Protein AF-A0A3M1E3F5-F1 (afdb_monomer_lite)

Radius of gyration: 21.01 Å; chains: 1; bounding box: 38×41×72 Å

Secondary structure (DSSP, 8-state):
------HHHHHHHHHHHHHHHHHHHHHHH--PPP------S-TT-SEEEEEEEEEEEETTEEEEEEEEEEEEEETTTTEEEEEEEEEEE--SSGGG-EEEEEEEEEEETT-

pLDDT: mean 78.37, std 15.84, range [35.66, 94.56]

Foldseek 3Di:
DDPPDDPVVVVVVVVVVVVVVVVVVVVVVDPDQDPDDPDPADVQFPDKDAFDWDFDDDPNHTQKIKTFRMWTAHPVQQKIKTAFIWMWGDDPDNVPIDIDTDRMDMDHPPD

Structure (mmCIF, N/CA/C/O backbone):
data_AF-A0A3M1E3F5-F1
#
_entry.id   AF-A0A3M1E3F5-F1
#
loop_
_atom_site.group_PDB
_atom_site.id
_atom_site.type_symbol
_atom_site.label_atom_i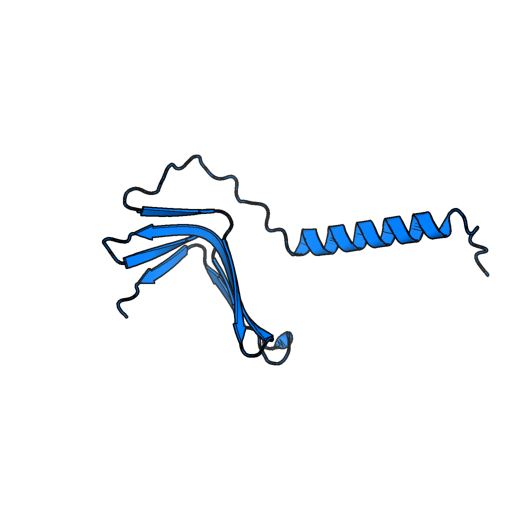d
_atom_site.label_alt_id
_atom_site.label_comp_id
_atom_site.label_asym_id
_atom_site.label_entity_id
_atom_site.label_seq_id
_atom_site.pdbx_PDB_ins_code
_atom_site.Cartn_x
_atom_site.Cartn_y
_atom_site.Cartn_z
_atom_site.occupancy
_atom_site.B_iso_or_equiv
_atom_site.auth_seq_id
_atom_site.auth_comp_id
_atom_site.auth_asym_id
_atom_site.auth_atom_id
_atom_site.pdbx_PDB_model_num
ATOM 1 N N . MET A 1 1 ? -1.934 10.187 47.730 1.00 35.66 1 MET A N 1
ATOM 2 C CA . MET A 1 1 ? -1.228 11.315 47.082 1.00 35.66 1 MET A CA 1
ATOM 3 C C . MET A 1 1 ? -2.085 11.811 45.927 1.00 35.66 1 MET A C 1
ATOM 5 O O . MET A 1 1 ? -2.114 11.163 44.893 1.00 35.66 1 MET A O 1
ATOM 9 N N . ASN A 1 2 ? -2.832 12.902 46.123 1.00 42.75 2 ASN A N 1
ATOM 10 C CA . ASN A 1 2 ? -3.627 13.525 45.060 1.00 42.75 2 ASN A CA 1
ATOM 11 C C . ASN A 1 2 ? -2.752 14.559 44.350 1.00 42.75 2 ASN A C 1
ATOM 13 O O . ASN A 1 2 ? -2.343 15.545 44.961 1.00 42.75 2 ASN A O 1
ATOM 17 N N . VAL A 1 3 ? -2.436 14.324 43.077 1.00 55.09 3 VAL A N 1
ATOM 18 C CA . VAL A 1 3 ? -1.688 15.286 42.264 1.00 55.09 3 VAL A CA 1
ATOM 19 C C . VAL A 1 3 ? -2.651 16.406 41.873 1.00 55.09 3 VAL A C 1
ATOM 21 O O . VAL A 1 3 ? -3.485 16.244 40.987 1.00 55.09 3 VAL A O 1
ATOM 24 N N . ALA A 1 4 ? -2.568 17.539 42.569 1.00 57.59 4 ALA A N 1
ATOM 25 C CA . ALA A 1 4 ? -3.302 18.750 42.224 1.00 57.59 4 ALA A CA 1
ATOM 26 C C . ALA A 1 4 ? -2.733 19.333 40.918 1.00 57.59 4 ALA A C 1
ATOM 28 O O . ALA A 1 4 ? -1.775 20.107 40.921 1.00 57.59 4 ALA A O 1
ATOM 29 N N . PHE A 1 5 ? -3.300 18.921 39.782 1.00 54.38 5 PHE A N 1
ATOM 30 C CA . PHE A 1 5 ? -2.900 19.408 38.468 1.00 54.38 5 PHE A CA 1
ATOM 31 C C . PHE A 1 5 ? -3.520 20.784 38.201 1.00 54.38 5 PHE A C 1
ATOM 33 O O . PHE A 1 5 ? -4.733 20.929 38.074 1.00 54.38 5 PHE A O 1
ATOM 40 N N . LYS A 1 6 ? -2.679 21.821 38.132 1.00 64.50 6 LYS A N 1
ATOM 41 C CA . LYS A 1 6 ? -3.089 23.200 37.825 1.00 64.50 6 LYS A CA 1
ATOM 42 C C . LYS A 1 6 ? -3.777 23.228 36.443 1.00 64.50 6 LYS A C 1
ATOM 44 O O . LYS A 1 6 ? -3.158 22.775 35.476 1.00 64.50 6 LYS A O 1
ATOM 49 N N . PRO A 1 7 ? -4.981 23.821 36.295 1.00 58.84 7 PRO A N 1
ATOM 50 C CA . PRO A 1 7 ? -5.810 23.717 35.081 1.00 58.84 7 PRO A CA 1
ATOM 51 C C . PRO A 1 7 ? -5.154 24.297 33.817 1.00 58.84 7 PRO A C 1
ATOM 53 O O . PRO A 1 7 ? -5.527 23.963 32.699 1.00 58.84 7 PRO A O 1
ATOM 56 N N . ARG A 1 8 ? -4.137 25.152 33.986 1.00 64.69 8 ARG A N 1
ATOM 57 C CA . ARG A 1 8 ? -3.347 25.710 32.880 1.00 64.69 8 ARG A CA 1
ATOM 58 C C . ARG A 1 8 ? -2.350 24.721 32.266 1.00 64.69 8 ARG A C 1
ATOM 60 O O . ARG A 1 8 ? -2.029 24.856 31.096 1.00 64.69 8 ARG A O 1
ATOM 67 N N . HIS A 1 9 ? -1.856 23.750 33.036 1.00 68.12 9 HIS A N 1
ATOM 68 C CA . HIS A 1 9 ? -0.848 22.789 32.567 1.00 68.12 9 HIS A CA 1
ATOM 69 C C . HIS A 1 9 ? -1.460 21.434 32.190 1.00 68.12 9 HIS A C 1
ATOM 71 O O . HIS A 1 9 ? -0.861 20.698 31.413 1.00 68.12 9 HIS A O 1
ATOM 77 N N . SER A 1 10 ? -2.656 21.105 32.691 1.00 73.19 10 SER A N 1
ATOM 78 C CA . SER A 1 10 ? -3.364 19.870 32.323 1.00 73.19 10 SER A CA 1
ATOM 79 C C . SER A 1 10 ? -3.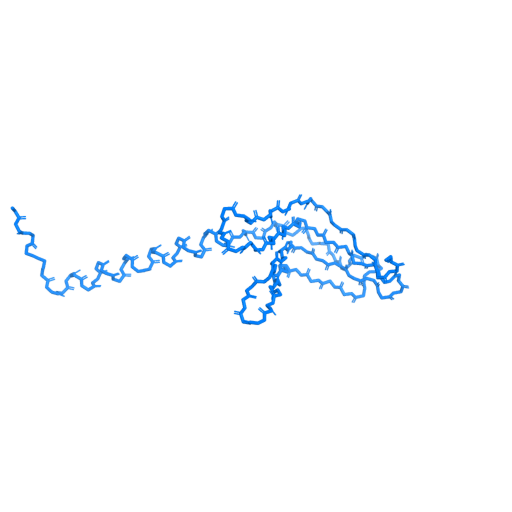765 19.858 30.848 1.00 73.19 10 SER A C 1
ATOM 81 O O . SER A 1 10 ? -3.593 18.843 30.183 1.00 73.19 10 SER A O 1
ATOM 83 N N . LEU A 1 11 ? -4.225 20.996 30.316 1.00 79.56 11 LEU A N 1
ATOM 84 C CA . LEU A 1 11 ? -4.555 21.141 28.893 1.00 79.56 11 LEU A CA 1
ATOM 85 C C . LEU A 1 11 ? -3.340 20.910 27.990 1.00 79.56 11 LEU A C 1
ATOM 87 O O . LEU A 1 11 ? -3.448 20.210 26.989 1.00 79.56 11 LEU A O 1
ATOM 91 N N . LEU A 1 12 ? -2.175 21.445 28.368 1.00 84.31 12 LEU A N 1
ATOM 92 C CA . LEU A 1 12 ? -0.935 21.244 27.616 1.00 84.31 12 LEU A CA 1
ATOM 93 C C . LEU A 1 12 ? -0.510 19.775 27.605 1.00 84.31 12 LEU A C 1
ATOM 95 O O . LEU A 1 12 ? -0.107 19.268 26.565 1.00 84.31 12 LEU A O 1
ATOM 99 N N . ILE A 1 13 ? -0.646 19.069 28.728 1.00 85.44 13 ILE A N 1
ATOM 100 C CA . ILE A 1 13 ? -0.286 17.647 28.797 1.00 85.44 13 ILE A CA 1
ATOM 101 C C . ILE A 1 13 ? -1.236 16.786 27.977 1.00 85.44 13 ILE A C 1
ATOM 103 O O . ILE A 1 13 ? -0.777 15.896 27.267 1.00 85.44 13 ILE A O 1
ATOM 107 N N . ILE A 1 14 ? -2.538 17.070 28.022 1.00 86.38 14 ILE A N 1
ATOM 108 C CA . ILE A 1 14 ? -3.515 16.380 27.174 1.00 86.38 14 ILE A CA 1
ATOM 109 C C . ILE A 1 14 ? -3.185 16.623 25.698 1.00 86.38 14 ILE A C 1
ATOM 111 O O . ILE A 1 14 ? -3.155 15.674 24.921 1.00 86.38 14 ILE A O 1
ATOM 115 N N . LEU A 1 15 ? -2.867 17.861 25.315 1.00 90.00 15 LEU A N 1
ATOM 116 C CA . LEU A 1 15 ? -2.516 18.200 23.937 1.00 90.00 15 LEU A CA 1
ATOM 117 C C . LEU A 1 15 ? -1.235 17.492 23.473 1.00 90.00 15 LEU A C 1
ATOM 119 O O . LEU A 1 15 ? -1.203 16.958 22.366 1.00 90.00 15 LEU A O 1
ATOM 123 N N . VAL A 1 16 ? -0.213 17.414 24.329 1.00 92.38 16 VAL A N 1
ATOM 124 C CA . VAL A 1 16 ? 1.021 16.662 24.048 1.00 92.38 16 VAL A CA 1
ATOM 125 C C . VAL A 1 16 ? 0.739 15.165 23.920 1.00 92.38 16 VAL A C 1
ATOM 127 O O . VAL A 1 16 ? 1.230 14.542 22.984 1.00 92.38 16 VAL A O 1
ATOM 130 N N . LEU A 1 17 ? -0.080 14.582 24.801 1.00 90.25 17 LEU A N 1
ATOM 131 C CA . LEU A 1 17 ? -0.456 13.166 24.724 1.00 90.25 17 LEU A CA 1
ATOM 132 C C . LEU A 1 17 ? -1.249 12.849 23.450 1.00 90.25 17 LEU A C 1
ATOM 134 O O . LEU A 1 17 ? -0.994 11.830 22.813 1.00 90.25 17 LEU A O 1
ATOM 138 N N . VAL A 1 18 ? -2.168 13.731 23.049 1.00 89.75 18 VAL A N 1
ATOM 139 C CA . VAL A 1 18 ? -2.934 13.595 21.801 1.00 89.75 18 VAL A CA 1
ATOM 140 C C . VAL A 1 18 ? -2.013 13.703 20.586 1.00 89.75 18 VAL A C 1
ATOM 142 O O . VAL A 1 18 ? -2.085 12.855 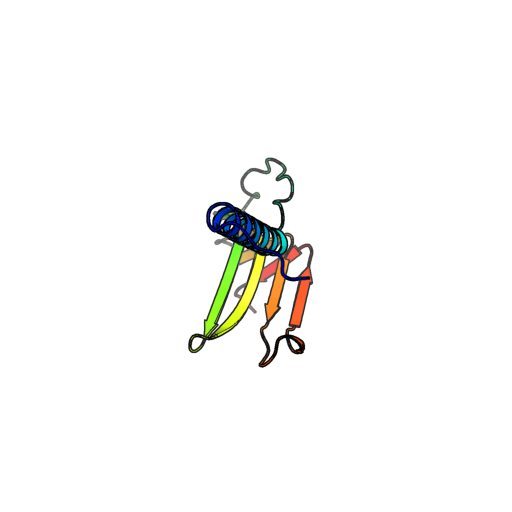19.697 1.00 89.75 18 VAL A O 1
ATOM 145 N N . ALA A 1 19 ? -1.106 14.683 20.563 1.00 89.81 19 ALA A N 1
ATOM 146 C CA . ALA A 1 19 ? -0.128 14.840 19.488 1.00 89.81 19 ALA A CA 1
ATOM 147 C C . ALA A 1 19 ? 0.802 13.619 19.375 1.00 89.81 19 ALA A C 1
ATOM 149 O O . ALA A 1 19 ? 1.046 13.131 18.273 1.00 89.81 19 ALA A O 1
ATOM 150 N N . LEU A 1 20 ? 1.267 13.083 20.508 1.00 88.88 20 LEU A N 1
ATOM 151 C CA . LEU A 1 20 ? 2.110 11.888 20.547 1.00 88.88 20 LEU A CA 1
ATOM 152 C C . LEU A 1 20 ? 1.341 10.639 20.089 1.00 88.88 20 LEU A C 1
ATOM 154 O O . LEU A 1 20 ? 1.875 9.820 19.343 1.00 88.88 20 LEU A O 1
ATOM 158 N N . GLY A 1 21 ? 0.073 10.511 20.492 1.00 85.19 21 GLY A N 1
ATOM 159 C CA . GLY A 1 21 ? -0.815 9.438 20.048 1.00 85.19 21 GLY A CA 1
ATOM 160 C C . GLY A 1 21 ? -1.038 9.463 18.536 1.00 85.19 21 GLY A C 1
ATOM 161 O O . GLY A 1 21 ? -0.873 8.437 17.877 1.00 85.19 21 GLY A O 1
ATOM 162 N N . LEU A 1 22 ? -1.325 10.642 17.975 1.00 82.50 22 LEU A N 1
ATOM 163 C CA . LEU A 1 22 ? -1.441 10.860 16.530 1.00 82.50 22 LEU A CA 1
ATOM 164 C C . LEU A 1 22 ? -0.134 10.531 15.801 1.00 82.50 22 LEU A C 1
ATOM 166 O O . LEU A 1 22 ? -0.166 9.801 14.814 1.00 82.50 22 LEU A O 1
ATOM 170 N N . ALA A 1 23 ? 1.012 10.994 16.307 1.00 79.81 23 ALA A N 1
ATOM 171 C CA . ALA A 1 23 ? 2.318 10.693 15.722 1.00 79.81 23 ALA A CA 1
ATOM 172 C C . ALA A 1 23 ? 2.624 9.184 15.722 1.00 79.81 23 ALA A C 1
ATOM 174 O O . ALA A 1 23 ? 3.109 8.659 14.722 1.00 79.81 23 ALA A O 1
ATOM 175 N N . CYS A 1 24 ? 2.283 8.463 16.794 1.00 74.56 24 CYS A N 1
ATOM 176 C CA . CYS A 1 24 ? 2.411 7.004 16.858 1.00 74.56 24 CYS A CA 1
ATOM 177 C C . CYS A 1 24 ? 1.474 6.281 15.878 1.00 74.56 24 CYS A C 1
ATOM 179 O O . CYS A 1 24 ? 1.882 5.301 15.251 1.00 74.56 24 CYS A O 1
ATOM 181 N N . LEU A 1 25 ? 0.231 6.748 15.731 1.00 70.81 25 LEU A N 1
ATOM 182 C CA . LEU A 1 25 ? -0.737 6.180 14.787 1.00 70.81 25 LEU A CA 1
ATOM 183 C C . LEU A 1 25 ? -0.292 6.379 13.336 1.00 70.81 25 LEU A C 1
ATOM 185 O O . LEU A 1 25 ? -0.292 5.423 12.561 1.00 70.81 25 LEU A O 1
ATOM 189 N N . VAL A 1 26 ? 0.140 7.594 12.994 1.00 65.81 26 VAL A N 1
ATOM 190 C CA . VAL A 1 26 ? 0.686 7.909 11.671 1.00 65.81 26 VAL A CA 1
ATOM 191 C C . VAL A 1 26 ? 1.968 7.113 11.442 1.00 65.81 26 VAL A C 1
ATOM 193 O O . VAL A 1 26 ? 2.082 6.461 10.414 1.00 65.81 26 VAL A O 1
ATOM 196 N N . GLY A 1 27 ? 2.879 7.055 12.416 1.00 57.50 27 GLY A N 1
ATOM 197 C CA . GLY A 1 27 ? 4.148 6.329 12.313 1.00 57.50 27 GLY A CA 1
ATOM 198 C C . GLY A 1 27 ? 4.009 4.811 12.152 1.00 57.50 27 GLY A C 1
ATOM 199 O O . GLY A 1 27 ? 4.807 4.206 11.444 1.00 57.50 27 GLY A O 1
ATOM 200 N N . LYS A 1 28 ? 2.981 4.176 12.737 1.00 61.84 28 LYS A N 1
ATOM 201 C CA . LYS A 1 28 ? 2.695 2.747 12.489 1.00 61.84 28 LYS A CA 1
ATOM 202 C C . LYS A 1 28 ? 2.112 2.483 11.096 1.00 61.84 28 LYS A C 1
ATOM 204 O O . LYS A 1 28 ? 2.221 1.356 10.619 1.00 61.84 28 LYS A O 1
ATOM 209 N N . GLY A 1 29 ? 1.472 3.478 10.478 1.00 53.31 29 GLY A N 1
ATOM 210 C CA . GLY A 1 29 ? 0.916 3.395 9.123 1.00 53.31 29 GLY A CA 1
ATOM 211 C C . GLY A 1 29 ? 1.855 3.910 8.027 1.00 53.31 29 GLY A C 1
ATOM 212 O O . GLY A 1 29 ? 1.694 3.538 6.867 1.00 53.31 29 GLY A O 1
ATOM 213 N N . TYR A 1 30 ? 2.840 4.735 8.387 1.00 43.81 30 TYR A N 1
ATOM 214 C CA . TYR A 1 30 ? 3.835 5.288 7.478 1.00 43.81 30 TYR A CA 1
ATOM 215 C C . TYR A 1 30 ? 4.919 4.247 7.207 1.00 43.81 30 TYR A C 1
ATOM 217 O O . TYR A 1 30 ? 5.889 4.102 7.949 1.00 43.81 30 TYR A O 1
ATOM 225 N N . HIS A 1 31 ? 4.777 3.526 6.100 1.00 53.81 31 HIS A N 1
ATOM 226 C CA . HIS A 1 31 ? 5.954 2.974 5.450 1.00 53.81 31 HIS A CA 1
ATOM 227 C C . HIS A 1 31 ? 6.679 4.141 4.780 1.00 53.81 31 HIS A C 1
ATOM 229 O O . HIS A 1 31 ? 6.145 4.749 3.856 1.00 53.81 31 HIS A O 1
ATOM 235 N N . ALA A 1 32 ? 7.867 4.483 5.286 1.00 44.97 32 ALA A N 1
ATOM 236 C CA . ALA A 1 32 ? 8.748 5.424 4.609 1.00 44.97 32 ALA A CA 1
ATOM 237 C C . ALA A 1 32 ? 8.903 4.978 3.143 1.00 44.97 32 ALA A C 1
ATOM 239 O O . ALA A 1 32 ? 9.132 3.782 2.917 1.00 44.97 32 ALA A O 1
ATOM 240 N N . PRO A 1 33 ? 8.757 5.891 2.166 1.00 50.34 33 PRO A N 1
ATOM 241 C CA . PRO A 1 33 ? 9.055 5.577 0.781 1.00 50.34 33 PRO A CA 1
ATOM 242 C C . PRO A 1 33 ? 10.467 4.982 0.724 1.00 50.34 33 PRO A C 1
ATOM 244 O O . PRO A 1 33 ? 11.383 5.563 1.323 1.00 50.34 33 PRO A O 1
ATOM 247 N N . PRO A 1 34 ? 10.681 3.835 0.060 1.00 47.16 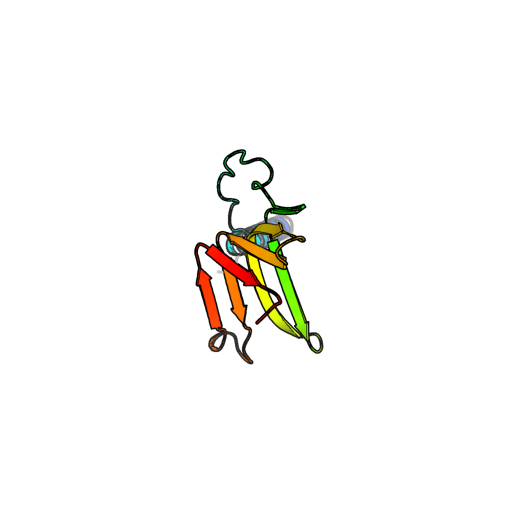34 PRO A N 1
ATOM 248 C CA . PRO A 1 34 ? 12.030 3.460 -0.335 1.00 47.16 34 PRO A CA 1
ATOM 249 C C . PRO A 1 34 ? 12.613 4.645 -1.095 1.00 47.16 34 PRO A C 1
ATOM 251 O O . PRO A 1 34 ? 11.884 5.298 -1.838 1.00 47.16 34 PRO A O 1
ATOM 254 N N . ALA A 1 35 ? 13.895 4.941 -0.898 1.00 45.91 35 ALA A N 1
ATOM 255 C CA . ALA A 1 35 ? 14.583 5.912 -1.734 1.00 45.91 35 ALA A CA 1
ATOM 256 C C . ALA A 1 35 ? 14.388 5.485 -3.193 1.00 45.91 35 ALA A C 1
ATOM 258 O O . ALA A 1 35 ? 14.966 4.485 -3.617 1.00 45.91 35 ALA A O 1
ATOM 259 N N . THR A 1 36 ? 13.509 6.178 -3.914 1.00 49.72 36 THR A N 1
ATOM 260 C CA . THR A 1 36 ? 13.233 5.929 -5.321 1.00 49.72 36 THR A CA 1
ATOM 261 C C . THR A 1 36 ? 14.550 6.186 -6.045 1.00 49.72 36 THR A C 1
ATOM 263 O O . THR A 1 36 ? 15.040 7.317 -6.000 1.00 49.72 36 THR A O 1
ATOM 266 N N . PRO A 1 37 ? 15.188 5.186 -6.678 1.00 48.94 37 PRO A N 1
ATOM 267 C CA . PRO A 1 37 ? 16.130 5.514 -7.731 1.00 48.94 37 PRO A CA 1
ATOM 268 C C . PRO A 1 37 ? 15.323 6.320 -8.750 1.00 48.94 37 PRO A C 1
ATOM 270 O O . PRO A 1 37 ? 14.191 5.933 -9.037 1.00 48.94 37 PRO A O 1
ATOM 273 N N . ASP A 1 38 ? 15.863 7.426 -9.262 1.00 49.44 38 ASP A N 1
ATOM 274 C CA . ASP A 1 38 ? 15.318 8.158 -10.411 1.00 49.44 38 ASP A CA 1
ATOM 275 C C . ASP A 1 38 ? 15.249 7.216 -11.630 1.00 49.44 38 ASP A C 1
ATOM 277 O O . ASP A 1 38 ? 16.065 7.249 -12.549 1.00 49.44 38 ASP A O 1
ATOM 281 N N . ALA A 1 39 ? 14.295 6.296 -11.617 1.00 51.31 39 ALA A N 1
ATOM 282 C CA . ALA A 1 39 ? 13.936 5.448 -12.720 1.00 51.31 39 ALA A CA 1
ATOM 283 C C . ALA A 1 39 ? 12.752 6.156 -13.359 1.00 51.31 39 ALA A C 1
ATOM 285 O O . ALA A 1 39 ? 11.620 6.104 -12.860 1.00 51.31 39 ALA A O 1
ATOM 286 N N . GLY A 1 40 ? 13.042 6.864 -14.453 1.00 54.47 40 GLY A N 1
ATOM 287 C CA . GLY A 1 40 ? 12.025 7.340 -15.383 1.00 54.47 40 GLY A CA 1
ATOM 288 C C . GLY A 1 40 ? 11.028 6.227 -15.745 1.00 54.47 40 GLY A C 1
ATOM 289 O O . GLY A 1 40 ? 11.265 5.063 -15.410 1.00 54.47 40 GLY A O 1
ATOM 290 N N . PRO A 1 41 ? 9.904 6.573 -16.399 1.00 55.12 41 PRO A N 1
ATOM 291 C CA . PRO A 1 41 ? 8.818 5.633 -16.673 1.00 55.12 41 PRO A CA 1
ATOM 292 C C . PRO A 1 41 ? 9.383 4.306 -17.176 1.00 55.12 41 PRO A C 1
ATOM 294 O O . PRO A 1 41 ? 10.223 4.281 -18.083 1.00 55.12 41 PRO A O 1
ATOM 297 N N . GLU A 1 42 ? 8.991 3.218 -16.511 1.00 60.62 42 GLU A N 1
ATOM 298 C CA . GLU A 1 42 ? 9.457 1.877 -16.851 1.00 60.62 42 GLU A CA 1
ATOM 299 C C . GLU A 1 42 ? 9.224 1.666 -18.350 1.00 60.62 42 GLU A C 1
ATOM 301 O O . GLU A 1 42 ? 8.148 1.977 -18.860 1.00 60.62 42 GLU A O 1
ATOM 306 N N . LYS A 1 43 ? 10.251 1.227 -19.091 1.00 61.34 43 LYS A N 1
ATOM 307 C CA . LYS A 1 43 ? 10.152 1.089 -20.552 1.00 61.34 43 LYS A CA 1
ATOM 308 C C . LYS A 1 43 ? 8.951 0.198 -20.896 1.00 61.34 43 LYS A C 1
ATOM 310 O O . LYS A 1 43 ? 8.983 -0.990 -20.594 1.00 61.34 43 LYS A O 1
ATOM 315 N N . GLY A 1 44 ? 7.938 0.776 -21.544 1.00 64.00 44 GLY A N 1
ATOM 316 C CA . GLY A 1 44 ? 6.701 0.084 -21.928 1.00 64.00 44 GLY A CA 1
ATOM 317 C C . GLY A 1 44 ? 5.517 0.261 -20.969 1.00 64.00 44 GLY A C 1
ATOM 318 O O . GLY A 1 44 ? 4.473 -0.323 -21.217 1.00 64.00 44 GLY A O 1
ATOM 319 N N . ALA A 1 4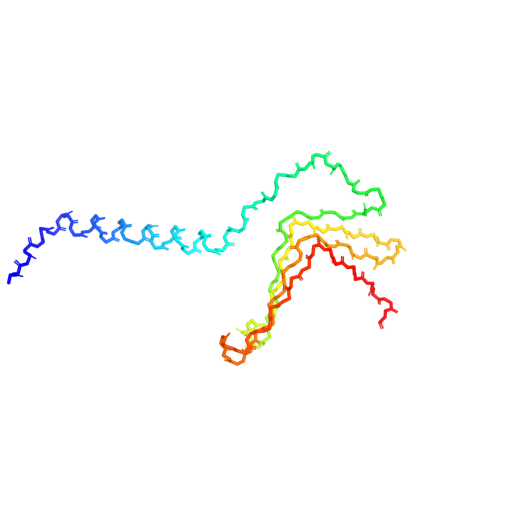5 ? 5.642 1.054 -19.902 1.00 73.31 45 ALA A N 1
ATOM 320 C CA . ALA A 1 45 ? 4.512 1.416 -19.051 1.00 73.31 45 ALA A CA 1
ATOM 321 C C . ALA A 1 45 ? 3.818 2.683 -19.571 1.00 73.31 45 ALA A C 1
ATOM 323 O O . ALA A 1 45 ? 4.453 3.726 -19.735 1.00 73.31 45 ALA A O 1
ATOM 324 N N . ASP A 1 46 ? 2.504 2.608 -19.769 1.00 82.88 46 ASP A N 1
ATOM 325 C CA . ASP A 1 46 ? 1.666 3.768 -20.093 1.00 82.88 46 ASP A CA 1
ATOM 326 C C . ASP A 1 46 ? 1.319 4.576 -18.838 1.00 82.88 46 ASP A C 1
ATOM 328 O O . ASP A 1 46 ? 1.120 5.790 -18.892 1.00 82.88 46 ASP A O 1
ATOM 332 N N . VAL A 1 47 ? 1.242 3.898 -17.690 1.00 84.31 47 VAL A N 1
ATOM 333 C CA . VAL A 1 47 ? 0.887 4.496 -16.403 1.00 84.31 47 VAL A CA 1
ATOM 334 C C . VAL A 1 47 ? 1.862 4.012 -15.336 1.00 84.31 47 VAL A C 1
ATOM 336 O O . VAL A 1 47 ? 2.115 2.817 -15.216 1.00 84.31 47 VAL A O 1
ATOM 339 N N . THR A 1 48 ? 2.399 4.937 -14.540 1.00 85.31 48 THR A N 1
ATOM 340 C CA . THR A 1 48 ? 3.211 4.638 -13.350 1.00 85.31 48 THR A CA 1
ATOM 341 C C . THR A 1 48 ? 2.644 5.410 -12.162 1.00 85.31 48 THR A C 1
ATOM 343 O O . THR A 1 48 ? 2.384 6.608 -12.279 1.00 85.31 48 THR A O 1
ATOM 346 N N . LEU A 1 49 ? 2.426 4.730 -11.038 1.00 86.62 49 LEU A N 1
ATOM 347 C CA . LEU A 1 49 ? 2.022 5.329 -9.768 1.00 86.62 49 LEU A CA 1
ATOM 348 C C . LEU A 1 49 ? 3.040 4.968 -8.691 1.00 86.62 49 LEU A C 1
ATOM 350 O O . LEU A 1 49 ? 3.429 3.809 -8.565 1.00 86.62 49 LEU A O 1
ATOM 354 N N . ASP A 1 50 ? 3.382 5.947 -7.865 1.00 87.44 50 ASP A N 1
ATOM 355 C CA . ASP A 1 50 ? 4.154 5.744 -6.645 1.00 87.44 50 ASP A CA 1
ATOM 356 C C . ASP A 1 50 ? 3.228 5.840 -5.420 1.00 87.44 50 ASP A C 1
ATOM 358 O O . ASP A 1 50 ? 2.218 6.548 -5.436 1.00 87.44 50 ASP A O 1
ATOM 362 N N . ASN A 1 51 ? 3.592 5.138 -4.346 1.00 85.75 51 ASN A N 1
ATOM 363 C CA . ASN A 1 51 ? 2.901 5.126 -3.055 1.00 85.75 51 ASN A CA 1
ATOM 364 C C . ASN A 1 51 ? 1.403 4.768 -3.159 1.00 85.75 51 ASN A C 1
ATOM 366 O O . ASN A 1 51 ? 0.516 5.543 -2.796 1.00 85.75 51 ASN A O 1
ATOM 370 N N . ILE A 1 52 ? 1.129 3.571 -3.680 1.00 89.75 52 ILE A N 1
ATOM 371 C CA . ILE A 1 52 ? -0.226 3.061 -3.896 1.00 89.75 52 ILE A CA 1
ATOM 372 C C . ILE A 1 52 ? -0.801 2.581 -2.563 1.00 89.75 52 ILE A C 1
ATOM 374 O O . ILE A 1 52 ? -0.225 1.709 -1.911 1.00 89.75 52 ILE A O 1
ATOM 378 N N . ASP A 1 53 ? -1.976 3.097 -2.203 1.00 92.56 53 ASP A N 1
ATOM 379 C CA . ASP A 1 53 ? -2.784 2.618 -1.084 1.00 92.56 53 ASP A CA 1
ATOM 380 C C . ASP A 1 53 ? -4.252 2.577 -1.503 1.00 92.56 53 ASP A C 1
ATOM 382 O O . ASP A 1 53 ? -4.877 3.609 -1.754 1.00 92.56 53 ASP A O 1
ATOM 386 N N . TYR A 1 54 ? -4.793 1.371 -1.626 1.00 90.69 54 TYR A N 1
ATOM 387 C CA . TYR A 1 54 ? -6.157 1.160 -2.079 1.00 90.69 54 TYR A CA 1
ATOM 388 C C . TYR A 1 54 ? -6.882 0.208 -1.140 1.00 90.69 54 TYR A C 1
ATOM 390 O O . TYR A 1 54 ? -6.402 -0.888 -0.856 1.00 90.69 54 TYR A O 1
ATOM 398 N N . THR A 1 55 ? -8.050 0.628 -0.660 1.00 93.50 55 THR A N 1
ATOM 399 C CA . THR A 1 55 ? -8.914 -0.187 0.197 1.00 93.50 55 THR A CA 1
ATOM 400 C C . THR A 1 55 ? -10.241 -0.418 -0.502 1.00 93.50 55 THR A C 1
ATOM 402 O O . THR A 1 55 ? -10.994 0.526 -0.738 1.00 93.50 55 THR A O 1
ATOM 405 N N . GLU A 1 56 ? -10.542 -1.679 -0.784 1.00 91.75 56 GLU A N 1
ATOM 406 C CA . GLU A 1 56 ? -11.858 -2.085 -1.259 1.00 91.75 56 GLU A CA 1
ATOM 407 C C . GLU A 1 56 ? -12.813 -2.164 -0.071 1.00 91.75 56 GLU A C 1
ATOM 409 O O . GLU A 1 56 ? -12.518 -2.803 0.944 1.00 91.75 56 GLU A O 1
ATOM 414 N N . THR A 1 57 ? -13.979 -1.541 -0.210 1.00 91.12 57 THR A N 1
ATOM 415 C CA . THR A 1 57 ? -15.026 -1.536 0.817 1.00 91.12 57 THR A CA 1
ATOM 416 C C . THR A 1 57 ? -16.287 -2.178 0.255 1.00 91.12 57 THR A C 1
ATOM 418 O O . THR A 1 57 ? -16.752 -1.793 -0.814 1.00 91.12 57 THR A O 1
ATOM 421 N N . ARG A 1 58 ? -16.869 -3.133 0.985 1.00 89.75 58 ARG A N 1
ATOM 422 C CA . ARG A 1 58 ? -18.157 -3.765 0.657 1.00 89.75 58 ARG A CA 1
ATOM 423 C C . ARG A 1 58 ? -19.100 -3.610 1.836 1.00 89.75 58 ARG A C 1
ATOM 425 O O . ARG A 1 58 ? -18.692 -3.808 2.976 1.00 89.75 58 ARG A O 1
ATOM 432 N N . ASP A 1 59 ? -20.334 -3.192 1.571 1.00 89.00 59 ASP A N 1
ATOM 433 C CA . ASP A 1 59 ? -21.354 -2.954 2.604 1.00 89.00 59 ASP A CA 1
ATOM 434 C C . ASP A 1 59 ? -20.868 -2.036 3.746 1.00 89.00 59 ASP A C 1
ATOM 436 O O . ASP A 1 59 ? -21.176 -2.232 4.922 1.00 89.00 59 ASP A O 1
ATOM 440 N N . GLY A 1 60 ? -20.040 -1.040 3.404 1.00 87.44 60 GLY A N 1
ATOM 441 C CA . GLY A 1 60 ? -19.448 -0.100 4.362 1.00 87.44 60 GLY A CA 1
ATOM 442 C C . GLY A 1 60 ? -18.330 -0.679 5.240 1.00 87.44 60 GLY A C 1
ATOM 443 O O . GLY A 1 60 ? -17.857 0.015 6.139 1.00 87.44 60 GLY A O 1
ATOM 444 N N . ARG A 1 61 ? -17.888 -1.921 4.999 1.00 87.12 61 ARG A N 1
ATOM 445 C CA . ARG A 1 61 ? -16.783 -2.573 5.719 1.00 87.12 61 ARG A CA 1
ATOM 446 C C . ARG A 1 61 ? -15.580 -2.797 4.799 1.00 87.12 61 ARG A C 1
ATOM 448 O O . ARG A 1 61 ? -15.767 -3.182 3.643 1.00 87.12 61 ARG A O 1
ATOM 455 N N . PRO A 1 62 ? -14.346 -2.570 5.282 1.00 87.62 62 PRO A N 1
ATOM 456 C CA . PRO A 1 62 ? -13.157 -2.828 4.482 1.00 87.62 62 PRO A CA 1
ATOM 457 C C . PRO A 1 62 ? -13.045 -4.334 4.221 1.00 87.62 62 PRO A C 1
ATOM 459 O O . PRO A 1 62 ? -13.096 -5.134 5.152 1.00 87.62 62 PRO A O 1
ATOM 462 N N . TYR A 1 63 ? -12.918 -4.714 2.953 1.00 91.56 63 TYR A N 1
ATOM 463 C CA . TYR A 1 63 ? -12.839 -6.109 2.516 1.00 91.56 63 TYR A CA 1
ATOM 464 C C . TYR A 1 63 ? -11.382 -6.531 2.292 1.00 91.56 63 TYR A C 1
ATOM 466 O O . TYR A 1 63 ? -10.940 -7.571 2.781 1.00 91.56 63 TYR A O 1
ATOM 474 N N . TRP A 1 64 ? -10.596 -5.679 1.633 1.00 94.56 64 TRP A N 1
ATOM 475 C CA . TRP A 1 64 ? -9.144 -5.822 1.563 1.00 94.56 64 TRP A CA 1
ATOM 476 C C . TRP A 1 64 ? -8.461 -4.473 1.357 1.00 94.56 64 TRP A C 1
ATOM 478 O O . TRP A 1 64 ? -9.073 -3.516 0.883 1.00 94.56 64 TRP A O 1
ATOM 488 N N . ARG A 1 65 ? -7.176 -4.406 1.703 1.00 93.44 65 ARG A N 1
ATOM 489 C CA . ARG A 1 65 ? -6.305 -3.256 1.448 1.00 93.44 65 ARG A CA 1
ATOM 490 C C . ARG A 1 65 ? -5.032 -3.704 0.747 1.00 93.44 65 ARG A C 1
ATOM 492 O O . ARG A 1 65 ? -4.362 -4.617 1.224 1.00 93.44 65 ARG A O 1
ATOM 499 N N . LEU A 1 66 ? -4.706 -3.052 -0.360 1.00 93.06 66 LEU A N 1
ATOM 500 C CA . LEU A 1 66 ? -3.479 -3.217 -1.131 1.00 93.06 66 LEU A CA 1
ATOM 501 C C . LEU A 1 66 ? -2.602 -1.988 -0.919 1.00 93.06 66 LEU A C 1
ATOM 503 O O . LEU A 1 66 ? -3.039 -0.862 -1.142 1.00 93.06 66 LEU A O 1
ATOM 507 N N . GLN A 1 67 ? -1.355 -2.223 -0.538 1.00 93.50 67 GLN A N 1
ATOM 508 C CA . GLN A 1 67 ? -0.314 -1.211 -0.491 1.00 93.50 67 GLN A CA 1
ATOM 509 C C . GLN A 1 67 ? 0.855 -1.648 -1.371 1.00 93.50 67 GLN A C 1
ATOM 511 O O . GLN A 1 67 ? 1.267 -2.808 -1.314 1.00 93.50 67 GLN A O 1
ATOM 516 N N . ALA A 1 68 ? 1.404 -0.731 -2.157 1.00 92.06 68 ALA A N 1
ATOM 517 C CA . ALA A 1 68 ? 2.606 -0.966 -2.951 1.00 92.06 68 ALA A CA 1
ATOM 518 C C . ALA A 1 68 ? 3.450 0.309 -3.001 1.00 92.06 68 ALA A C 1
ATOM 520 O O . ALA A 1 68 ? 2.914 1.418 -3.009 1.00 92.06 68 ALA A O 1
ATOM 521 N N . ALA A 1 69 ? 4.772 0.160 -3.032 1.00 87.31 69 ALA A N 1
ATOM 522 C CA . ALA A 1 69 ? 5.663 1.312 -3.156 1.00 87.31 69 ALA A CA 1
ATOM 523 C C . ALA A 1 69 ? 5.546 1.952 -4.543 1.00 87.31 69 ALA A C 1
ATOM 525 O O . ALA A 1 69 ? 5.576 3.175 -4.656 1.00 87.31 69 ALA A O 1
ATOM 526 N N . ARG A 1 70 ? 5.366 1.121 -5.571 1.00 84.62 70 ARG A N 1
ATOM 527 C CA . ARG A 1 70 ? 5.240 1.532 -6.966 1.00 84.62 70 ARG A CA 1
ATOM 528 C C . ARG A 1 70 ? 4.379 0.541 -7.736 1.00 84.62 70 ARG A C 1
ATOM 530 O O . ARG A 1 70 ? 4.310 -0.639 -7.382 1.00 84.62 70 ARG A O 1
ATOM 537 N N . GLY A 1 71 ? 3.733 1.018 -8.788 1.00 90.12 71 GLY A N 1
ATOM 538 C CA . GLY A 1 71 ? 3.035 0.185 -9.750 1.00 90.12 71 GLY A CA 1
ATOM 539 C C . GLY A 1 71 ? 3.106 0.758 -11.152 1.00 90.12 71 GLY A C 1
ATOM 540 O O . GLY A 1 71 ? 2.960 1.964 -11.340 1.00 90.12 71 GLY A O 1
ATOM 541 N N . SER A 1 72 ? 3.290 -0.116 -12.131 1.00 89.94 72 SER A N 1
ATOM 542 C CA . SER A 1 72 ? 3.273 0.209 -13.550 1.00 89.94 72 SER A CA 1
ATOM 543 C C . SER A 1 72 ? 2.190 -0.596 -14.261 1.00 89.94 72 SER A C 1
ATOM 545 O O . SER A 1 72 ? 1.925 -1.752 -13.923 1.00 89.94 72 SER A O 1
ATOM 547 N N . HIS A 1 73 ? 1.520 0.030 -15.224 1.00 88.62 73 HIS A N 1
ATOM 548 C CA . HIS A 1 73 ? 0.525 -0.618 -16.068 1.00 88.62 73 HIS A CA 1
ATOM 549 C C . HIS A 1 73 ? 0.841 -0.355 -17.537 1.00 88.62 73 HIS A C 1
ATOM 551 O O . HIS A 1 73 ? 1.019 0.793 -17.950 1.00 88.62 73 HIS A O 1
ATOM 557 N N . ASP A 1 74 ? 0.898 -1.437 -18.302 1.00 88.12 74 ASP A N 1
ATOM 558 C CA . ASP A 1 74 ? 1.044 -1.445 -19.752 1.00 88.12 74 ASP A CA 1
ATOM 559 C C . ASP A 1 74 ? -0.324 -1.768 -20.368 1.00 88.12 74 ASP A C 1
ATOM 561 O O . ASP A 1 74 ? -0.869 -2.861 -20.173 1.00 88.12 74 ASP A O 1
ATOM 565 N N . LEU A 1 75 ? -0.891 -0.804 -21.095 1.00 85.19 75 LEU A N 1
ATOM 566 C CA . LEU A 1 75 ? -2.193 -0.924 -21.752 1.00 85.19 75 LEU A CA 1
ATOM 567 C C . LEU A 1 75 ? -2.135 -1.860 -22.964 1.00 85.19 75 LEU A C 1
ATOM 569 O O . LEU A 1 75 ? -3.149 -2.473 -23.302 1.00 85.19 75 LEU A O 1
ATOM 573 N N . SER A 1 76 ? -0.974 -1.980 -23.613 1.00 83.69 76 SER A N 1
ATOM 574 C CA . SER A 1 76 ? -0.786 -2.829 -24.793 1.00 83.69 76 SER A CA 1
ATOM 575 C C . SER A 1 76 ? -0.799 -4.316 -24.435 1.00 83.69 76 SER A C 1
ATOM 577 O O . SER A 1 76 ? -1.397 -5.120 -25.153 1.00 83.69 76 SER A O 1
ATOM 579 N N . THR A 1 77 ? -0.195 -4.680 -23.299 1.00 83.50 77 THR A N 1
ATOM 580 C CA . THR A 1 77 ? -0.162 -6.065 -22.802 1.00 83.50 77 THR A CA 1
ATOM 581 C C . THR A 1 77 ? -1.220 -6.350 -21.736 1.00 83.50 77 THR A C 1
ATOM 583 O O . THR A 1 77 ? -1.432 -7.508 -21.379 1.00 83.50 77 THR A O 1
ATOM 586 N N . GLY A 1 78 ? -1.886 -5.320 -21.203 1.00 85.31 78 GLY A N 1
ATOM 587 C CA . GLY A 1 78 ? -2.833 -5.448 -20.092 1.00 85.31 78 GLY A CA 1
ATOM 588 C C . GLY A 1 78 ? -2.179 -5.943 -18.798 1.00 85.31 78 GLY A C 1
ATOM 589 O O . GLY A 1 78 ? -2.857 -6.552 -17.962 1.00 85.31 78 GLY A O 1
ATOM 590 N N . THR A 1 79 ? -0.869 -5.729 -18.652 1.00 87.19 79 THR A N 1
ATOM 591 C CA . THR A 1 79 ? -0.071 -6.223 -17.527 1.00 87.19 79 THR A CA 1
ATOM 592 C C . THR A 1 79 ? 0.154 -5.111 -16.514 1.00 87.19 79 THR A C 1
ATOM 594 O O . THR A 1 79 ? 0.642 -4.034 -16.849 1.00 87.19 79 THR A O 1
ATOM 597 N N . THR A 1 80 ? -0.151 -5.396 -15.250 1.00 89.94 80 THR A N 1
ATOM 598 C CA . THR A 1 80 ? 0.197 -4.544 -14.112 1.00 89.94 80 THR A CA 1
ATOM 599 C C . THR A 1 80 ? 1.338 -5.179 -13.336 1.00 89.94 80 THR A C 1
ATOM 601 O O . THR A 1 80 ? 1.231 -6.332 -12.911 1.00 89.94 80 THR A O 1
ATOM 604 N N . ARG A 1 81 ? 2.409 -4.426 -13.100 1.00 91.06 81 ARG A N 1
ATOM 605 C CA . ARG A 1 81 ? 3.498 -4.808 -12.199 1.00 91.06 81 ARG A CA 1
ATOM 606 C C . ARG A 1 81 ? 3.447 -3.928 -10.956 1.00 91.06 81 ARG A C 1
ATOM 608 O O . ARG A 1 81 ? 3.194 -2.734 -11.044 1.00 91.06 81 ARG A O 1
ATOM 615 N N . LEU A 1 82 ? 3.647 -4.532 -9.793 1.00 91.44 82 LEU A N 1
ATOM 616 C CA . LEU A 1 82 ? 3.645 -3.863 -8.495 1.00 91.44 82 LEU A CA 1
ATOM 617 C C . LEU A 1 82 ? 4.926 -4.209 -7.738 1.00 91.44 82 LEU A C 1
ATOM 619 O O . LEU A 1 82 ? 5.376 -5.355 -7.786 1.00 91.44 82 LEU A O 1
ATOM 623 N N . GLU A 1 83 ? 5.465 -3.252 -6.991 1.00 90.88 83 GLU A N 1
ATOM 624 C CA . GLU A 1 83 ? 6.671 -3.422 -6.177 1.00 90.88 83 GLU A CA 1
ATOM 625 C C . GLU A 1 83 ? 6.383 -3.217 -4.687 1.00 90.88 83 GLU A C 1
ATOM 627 O O . GLU A 1 83 ? 5.603 -2.344 -4.292 1.00 90.88 83 GLU A O 1
ATOM 632 N N . GLN A 1 84 ? 7.040 -4.023 -3.849 1.00 90.38 84 GLN A N 1
ATOM 633 C CA . GLN A 1 84 ? 6.878 -4.039 -2.390 1.00 90.38 84 GLN A CA 1
ATOM 634 C C . GLN A 1 84 ? 5.414 -4.155 -1.949 1.00 90.38 84 GLN A C 1
ATOM 636 O O . GLN A 1 84 ? 4.898 -3.371 -1.143 1.00 90.38 84 GLN A O 1
ATOM 641 N N . VAL A 1 85 ? 4.748 -5.161 -2.499 1.00 90.00 85 VAL A N 1
ATOM 642 C CA . VAL A 1 85 ? 3.324 -5.411 -2.330 1.00 90.00 85 VAL A CA 1
ATOM 643 C C . VAL A 1 85 ? 3.025 -5.910 -0.923 1.00 90.00 85 VAL A C 1
ATOM 645 O O . VAL A 1 85 ? 3.627 -6.866 -0.427 1.00 90.00 85 VAL A O 1
ATOM 648 N N . ARG A 1 86 ? 2.031 -5.294 -0.287 1.00 93.56 86 ARG A N 1
ATOM 649 C CA . ARG A 1 86 ? 1.404 -5.764 0.947 1.00 93.56 86 ARG A CA 1
ATOM 650 C C . ARG A 1 86 ? -0.103 -5.786 0.754 1.00 93.56 86 ARG A C 1
ATOM 652 O O . ARG A 1 86 ? -0.696 -4.756 0.453 1.00 93.56 86 ARG A O 1
ATOM 659 N N . VAL A 1 87 ? -0.720 -6.943 0.955 1.00 92.75 87 VAL A N 1
ATOM 660 C CA . VAL A 1 87 ? -2.180 -7.093 0.917 1.00 92.75 87 VAL A CA 1
ATOM 661 C C . VAL A 1 87 ? -2.663 -7.563 2.273 1.00 92.75 87 VAL A C 1
ATOM 663 O O . VAL A 1 87 ? -2.071 -8.466 2.865 1.00 92.75 87 VAL A O 1
ATOM 666 N N . VAL A 1 88 ? -3.741 -6.962 2.759 1.00 94.12 88 VAL A N 1
ATOM 667 C CA . VAL A 1 88 ? -4.470 -7.434 3.935 1.00 94.12 88 VAL A CA 1
ATOM 668 C C . VAL A 1 88 ? -5.892 -7.754 3.506 1.00 94.12 88 VAL A C 1
ATOM 670 O O . VAL A 1 88 ? -6.585 -6.867 3.017 1.00 94.12 88 VAL A O 1
ATOM 673 N N . PHE A 1 89 ? -6.319 -9.000 3.683 1.00 92.62 89 PHE A N 1
ATOM 674 C CA . PHE A 1 89 ? -7.726 -9.385 3.596 1.00 92.62 89 PHE A CA 1
ATOM 675 C C . PHE A 1 89 ? -8.301 -9.374 5.001 1.00 92.62 89 PHE A C 1
ATOM 677 O O . PHE A 1 89 ? -7.781 -10.071 5.877 1.00 92.62 89 PHE A O 1
ATOM 684 N N . PHE A 1 90 ? -9.339 -8.570 5.208 1.00 91.19 90 PHE A N 1
ATOM 685 C CA . PHE A 1 90 ? -9.924 -8.393 6.528 1.00 91.19 90 PHE A CA 1
ATOM 686 C C . PHE A 1 90 ? -10.898 -9.529 6.827 1.00 91.19 90 PHE A C 1
ATOM 688 O O . PHE A 1 90 ? -11.800 -9.821 6.036 1.00 91.19 90 PHE A O 1
ATOM 695 N N . GLY A 1 91 ? -10.687 -10.190 7.963 1.00 85.44 91 GLY A N 1
ATOM 696 C CA . GLY A 1 91 ? -11.614 -11.191 8.479 1.00 85.44 91 GLY A CA 1
ATOM 697 C C . GLY A 1 91 ? -12.774 -10.552 9.243 1.00 85.44 91 GLY A C 1
ATOM 698 O O . GLY A 1 91 ? -12.886 -9.333 9.354 1.00 85.44 91 GLY A O 1
ATOM 699 N N . THR A 1 92 ? -13.637 -11.386 9.828 1.00 82.19 92 THR A N 1
ATOM 700 C CA . THR A 1 92 ? -14.664 -10.912 10.774 1.00 82.19 92 THR A CA 1
ATOM 701 C C . THR A 1 92 ? -14.036 -10.275 12.020 1.00 82.19 92 THR A C 1
ATOM 703 O O . THR A 1 92 ? -14.620 -9.359 12.591 1.00 82.19 92 THR A O 1
ATOM 706 N N . ASP A 1 93 ? -12.829 -10.724 12.385 1.00 82.62 93 ASP A N 1
ATOM 707 C CA . ASP A 1 93 ? -12.027 -10.244 13.509 1.00 82.62 93 ASP A CA 1
ATOM 708 C C . ASP A 1 93 ? -10.557 -10.050 13.082 1.00 82.62 93 ASP A C 1
ATOM 710 O O . ASP A 1 93 ? -10.093 -10.774 12.196 1.00 82.62 93 ASP A O 1
ATOM 714 N N . PRO A 1 94 ? -9.780 -9.163 13.742 1.00 76.62 94 PRO A N 1
ATOM 715 C CA . PRO A 1 94 ? -8.389 -8.868 13.363 1.00 76.62 94 PRO A CA 1
ATOM 716 C C . PRO A 1 94 ? -7.441 -10.076 13.414 1.00 76.62 94 PRO A C 1
ATOM 718 O O . PRO A 1 94 ? -6.435 -10.123 12.710 1.00 76.62 94 PRO A O 1
ATOM 721 N N . GLU A 1 95 ? -7.741 -11.069 14.254 1.00 82.75 95 GLU A N 1
ATOM 722 C CA . GLU A 1 95 ? -6.968 -12.318 14.345 1.00 82.75 95 GLU A CA 1
ATOM 723 C C . GLU A 1 95 ? -7.165 -13.228 13.125 1.00 82.75 95 GLU A C 1
ATOM 725 O O . GLU A 1 95 ? -6.401 -14.168 12.909 1.00 82.75 95 GLU A O 1
ATOM 730 N N . ARG A 1 96 ? -8.188 -12.946 12.313 1.00 83.38 96 ARG A N 1
ATOM 731 C CA . ARG A 1 96 ? -8.526 -13.674 11.087 1.00 83.38 96 ARG A CA 1
ATOM 732 C C . ARG A 1 96 ? -8.061 -12.935 9.832 1.00 83.38 96 ARG A C 1
ATOM 734 O O . ARG A 1 96 ? -8.376 -13.382 8.732 1.00 83.38 96 ARG A O 1
ATOM 741 N N . ASP A 1 97 ? -7.312 -11.844 9.988 1.00 89.81 97 ASP A N 1
ATOM 742 C CA . ASP A 1 97 ? -6.742 -11.108 8.867 1.00 89.81 97 ASP A CA 1
ATOM 743 C C . ASP A 1 97 ? -5.655 -11.931 8.173 1.00 89.81 97 ASP A C 1
ATOM 745 O O . ASP A 1 97 ? -4.668 -12.351 8.787 1.00 89.81 97 ASP A O 1
ATOM 749 N N . LEU A 1 98 ? -5.786 -12.093 6.857 1.00 90.88 98 LEU A N 1
ATOM 750 C CA . LEU A 1 98 ? -4.745 -12.702 6.038 1.00 90.88 98 LEU A CA 1
ATOM 751 C C . LEU A 1 98 ? -3.835 -11.610 5.479 1.00 90.88 98 LEU A C 1
ATOM 753 O O . LEU A 1 98 ? -4.288 -10.716 4.765 1.00 90.88 98 LEU A O 1
ATOM 757 N N . LYS A 1 99 ? -2.536 -11.703 5.776 1.00 92.38 99 LYS A N 1
ATOM 758 C CA . LYS A 1 99 ? -1.524 -10.742 5.321 1.00 92.38 99 LYS A CA 1
ATOM 759 C C . LYS A 1 99 ? -0.600 -11.396 4.305 1.00 92.38 99 LYS A C 1
ATOM 761 O O . LYS A 1 99 ? 0.105 -12.345 4.635 1.00 92.38 99 LYS A O 1
ATOM 766 N N . LEU A 1 100 ? -0.570 -10.852 3.095 1.00 91.88 100 LEU A N 1
ATOM 767 C CA . LEU A 1 100 ? 0.355 -11.245 2.038 1.00 91.88 100 LEU A CA 1
ATOM 768 C C . LEU A 1 100 ? 1.409 -10.158 1.859 1.00 91.88 100 LEU A C 1
ATOM 770 O O . LEU A 1 100 ? 1.095 -8.967 1.877 1.00 91.88 100 LEU A O 1
ATOM 774 N N . LYS A 1 101 ? 2.661 -10.572 1.682 1.00 91.38 101 LYS A N 1
ATOM 775 C CA . LYS A 1 101 ?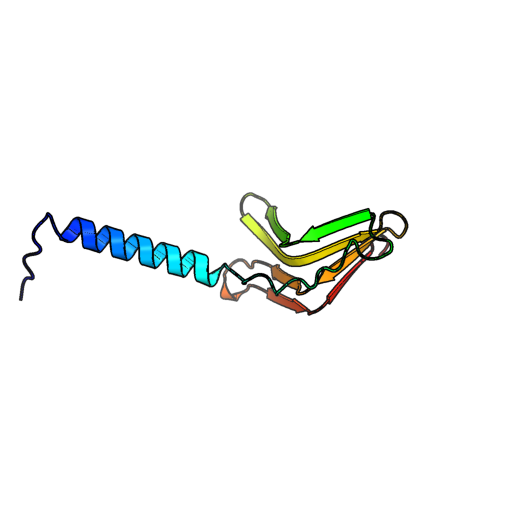 3.773 -9.682 1.352 1.00 91.38 101 LYS A CA 1
ATOM 776 C C . LYS A 1 101 ? 4.568 -10.287 0.208 1.00 91.38 101 LYS A C 1
ATOM 778 O O . LYS A 1 101 ? 4.835 -11.485 0.232 1.00 91.38 101 LYS A O 1
ATOM 783 N N . ALA A 1 102 ? 4.945 -9.462 -0.755 1.00 88.62 102 ALA A N 1
ATOM 784 C CA . ALA A 1 102 ? 5.802 -9.856 -1.861 1.00 88.62 102 ALA A CA 1
ATOM 785 C C . ALA A 1 102 ? 6.667 -8.671 -2.291 1.00 88.62 102 ALA A C 1
ATOM 787 O O . ALA A 1 102 ? 6.215 -7.528 -2.267 1.00 88.62 102 ALA A O 1
ATOM 788 N N . ASP A 1 103 ? 7.894 -8.942 -2.726 1.00 86.88 103 ASP A N 1
ATOM 789 C CA . ASP A 1 103 ? 8.766 -7.897 -3.268 1.00 86.88 103 ASP A CA 1
ATOM 790 C C . ASP A 1 103 ? 8.281 -7.424 -4.644 1.00 86.88 103 ASP A C 1
ATOM 792 O O . ASP A 1 103 ? 8.411 -6.249 -4.984 1.00 86.88 103 ASP A O 1
ATOM 796 N N . THR A 1 104 ? 7.644 -8.312 -5.413 1.00 86.00 104 THR A N 1
ATOM 797 C CA . THR A 1 104 ? 7.060 -8.002 -6.722 1.00 86.00 104 THR A CA 1
ATOM 798 C C . THR A 1 104 ? 5.749 -8.759 -6.922 1.00 86.00 104 THR A C 1
ATOM 800 O O . THR A 1 104 ? 5.626 -9.918 -6.525 1.00 86.00 104 THR A O 1
ATOM 803 N N . GLY A 1 105 ? 4.774 -8.115 -7.564 1.00 87.25 105 GLY A N 1
ATOM 804 C CA . GLY A 1 105 ? 3.524 -8.722 -8.016 1.00 87.25 105 GLY A CA 1
ATOM 805 C C . GLY A 1 105 ? 3.284 -8.442 -9.496 1.00 87.25 105 GLY A C 1
ATOM 806 O O . GLY A 1 105 ? 3.619 -7.366 -9.987 1.00 87.25 105 GLY A O 1
ATOM 807 N N . VAL A 1 106 ? 2.707 -9.409 -10.208 1.00 89.06 106 VAL A N 1
ATOM 808 C CA . VAL A 1 106 ? 2.283 -9.250 -11.604 1.00 89.06 106 VAL A CA 1
ATOM 809 C C . VAL A 1 106 ? 0.829 -9.679 -11.712 1.00 89.06 106 VAL A C 1
ATOM 811 O O . VAL A 1 106 ? 0.467 -10.763 -11.256 1.00 89.06 106 VAL A O 1
ATOM 814 N N . TRP A 1 107 ? 0.004 -8.831 -12.310 1.00 86.50 107 TRP A N 1
ATOM 815 C CA . TRP A 1 107 ? -1.391 -9.121 -12.603 1.00 86.50 107 TRP A CA 1
ATOM 816 C C . TRP A 1 107 ? -1.644 -8.948 -14.099 1.00 86.50 107 TRP A C 1
ATOM 818 O O . TRP A 1 107 ? -1.269 -7.928 -14.674 1.00 86.50 107 TRP A O 1
ATOM 828 N N . ASN A 1 108 ? -2.282 -9.941 -14.721 1.00 84.88 108 ASN A N 1
ATOM 829 C CA . ASN A 1 108 ? -2.843 -9.821 -16.062 1.00 84.88 108 ASN A CA 1
ATOM 830 C C . ASN A 1 108 ? -4.367 -9.947 -15.972 1.00 84.88 108 ASN A C 1
ATOM 832 O O . ASN A 1 108 ? -4.895 -10.667 -15.125 1.00 84.88 108 ASN A O 1
ATOM 836 N N . ARG A 1 109 ? -5.089 -9.247 -16.847 1.00 72.19 109 ARG A N 1
ATOM 837 C CA . ARG A 1 109 ? -6.559 -9.316 -16.896 1.00 72.19 109 ARG A CA 1
ATOM 838 C C . ARG A 1 109 ? -7.086 -10.505 -17.719 1.00 72.19 109 ARG A C 1
ATOM 840 O O . ARG A 1 109 ? -8.288 -10.597 -17.934 1.00 72.19 109 ARG A O 1
ATOM 847 N N . GLN A 1 110 ? -6.205 -11.370 -18.222 1.00 63.41 110 GLN A N 1
ATOM 848 C CA . GLN A 1 110 ? -6.517 -12.439 -19.181 1.00 63.41 110 GLN A CA 1
ATOM 849 C C . GLN A 1 110 ? -6.599 -13.845 -18.562 1.00 63.41 110 GLN A C 1
ATOM 851 O O . GLN A 1 110 ? -6.759 -14.807 -19.311 1.00 63.41 110 GLN A O 1
ATOM 856 N N . THR A 1 111 ? -6.508 -13.978 -17.235 1.00 45.69 111 THR A N 1
ATOM 857 C CA . THR A 1 111 ? -6.692 -15.257 -16.527 1.00 45.69 111 THR A CA 1
ATOM 858 C C . THR A 1 111 ? -7.938 -15.191 -15.661 1.00 45.69 111 THR A C 1
ATOM 860 O O . THR A 1 111 ? -8.902 -15.921 -15.973 1.00 45.69 111 THR A O 1
#

Sequence (111 aa):
MNVAFKPRHSLLIILVLVALGLACLVGKGYHAPPATPDAGPEKGADVTLDNIDYTETRDGRPYWRLQAARGSHDLSTGTTRLEQVRVVFFGTDPERDLKLKADTGVWNRQT